Protein AF-A0A661AYM3-F1 (afdb_monomer_lite)

Structure (mmCIF, N/CA/C/O backbone):
data_AF-A0A661AYM3-F1
#
_entry.id   AF-A0A661AYM3-F1
#
loop_
_atom_site.group_PDB
_atom_site.id
_atom_site.type_symbol
_atom_site.label_atom_id
_atom_site.label_alt_id
_atom_site.label_comp_id
_atom_site.label_asym_id
_atom_site.label_entity_id
_atom_site.label_seq_id
_atom_site.pdbx_PDB_ins_code
_atom_site.Cartn_x
_atom_site.Cartn_y
_atom_site.Cartn_z
_atom_site.occupancy
_atom_site.B_iso_or_equiv
_atom_site.auth_seq_id
_atom_site.auth_comp_id
_atom_site.auth_asym_id
_atom_site.auth_atom_id
_atom_site.pdbx_PDB_model_num
ATOM 1 N N . MET A 1 1 ? 2.737 -14.053 12.242 1.00 43.19 1 MET A N 1
ATOM 2 C CA . MET A 1 1 ? 3.050 -12.885 11.387 1.00 43.19 1 MET A CA 1
ATOM 3 C C . MET A 1 1 ? 1.857 -12.614 10.471 1.00 43.19 1 MET A C 1
ATOM 5 O O . MET A 1 1 ? 1.656 -13.377 9.542 1.00 43.19 1 MET A O 1
ATOM 9 N N . LYS A 1 2 ? 1.012 -11.608 10.743 1.00 40.00 2 LYS A N 1
ATOM 10 C CA . LYS A 1 2 ? -0.061 -11.198 9.814 1.00 40.00 2 LYS A CA 1
ATOM 11 C C . LYS A 1 2 ? 0.386 -9.914 9.116 1.00 40.00 2 LYS A C 1
ATOM 13 O O . LYS A 1 2 ? 0.303 -8.833 9.690 1.00 40.00 2 LYS A O 1
ATOM 18 N N . MET A 1 3 ? 0.935 -10.035 7.907 1.00 55.53 3 MET A N 1
ATOM 19 C CA . MET A 1 3 ? 0.849 -8.924 6.955 1.00 55.53 3 MET A CA 1
ATOM 20 C C . MET A 1 3 ? -0.645 -8.701 6.711 1.00 55.53 3 MET A C 1
ATOM 22 O O . MET A 1 3 ? -1.370 -9.682 6.548 1.00 55.53 3 MET A O 1
ATOM 26 N N . SER A 1 4 ? -1.133 -7.460 6.752 1.00 65.00 4 SER A N 1
ATOM 27 C CA . SER A 1 4 ? -2.540 -7.184 6.450 1.00 65.00 4 SER A CA 1
ATOM 28 C C . SER A 1 4 ? -2.774 -7.484 4.969 1.00 65.00 4 SER A C 1
ATOM 30 O O . SER A 1 4 ? -2.567 -6.618 4.124 1.00 65.00 4 SER A O 1
ATOM 32 N N . SER A 1 5 ? -3.143 -8.726 4.653 1.00 74.88 5 SER A N 1
ATOM 33 C CA . SER A 1 5 ? -3.358 -9.242 3.294 1.00 74.88 5 SER A CA 1
ATOM 34 C C . SER A 1 5 ? -4.289 -8.346 2.477 1.00 74.88 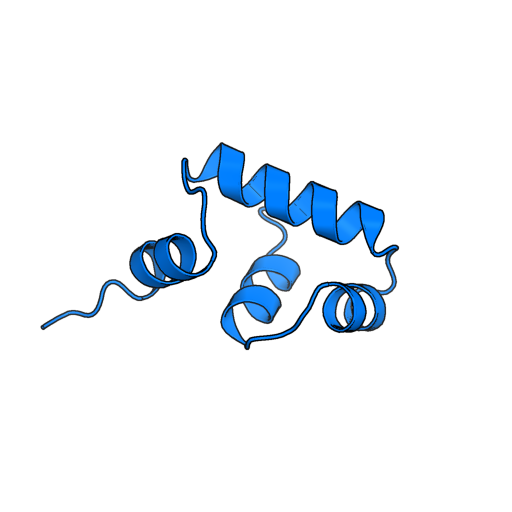5 SER A C 1
ATOM 36 O O . SER A 1 5 ? -4.043 -8.130 1.295 1.00 74.88 5 SER A O 1
ATOM 38 N N . GLY A 1 6 ? -5.283 -7.731 3.126 1.00 85.25 6 GLY A N 1
ATOM 39 C CA . GLY A 1 6 ? -6.16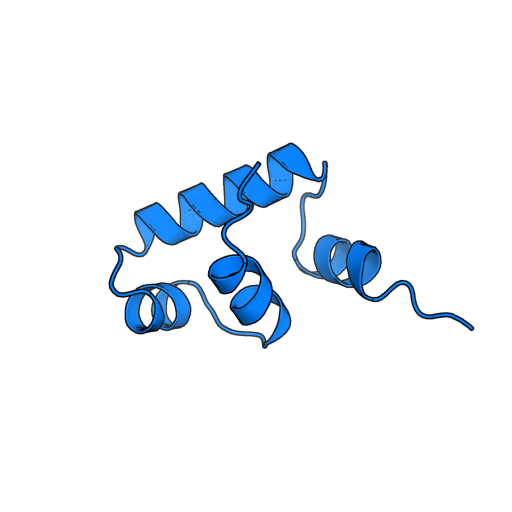7 -6.746 2.503 1.00 85.25 6 GLY A CA 1
ATOM 40 C C . GLY A 1 6 ? -5.435 -5.512 1.962 1.00 85.25 6 GLY A C 1
ATOM 41 O O . GLY A 1 6 ? -5.720 -5.075 0.853 1.00 85.25 6 GLY A O 1
ATOM 42 N N . LEU A 1 7 ? -4.444 -4.977 2.685 1.00 89.44 7 LEU A N 1
ATOM 43 C CA . LEU A 1 7 ? -3.710 -3.789 2.238 1.00 89.44 7 LEU A CA 1
ATOM 44 C C . LEU A 1 7 ? -2.854 -4.091 1.001 1.00 89.44 7 LEU A C 1
ATOM 46 O O . LEU A 1 7 ? -2.885 -3.329 0.041 1.00 89.44 7 LEU A O 1
ATOM 50 N N . LEU A 1 8 ? -2.138 -5.220 0.997 1.00 87.50 8 LEU A N 1
ATOM 51 C CA . LEU A 1 8 ? -1.380 -5.671 -0.177 1.00 87.50 8 LEU A CA 1
ATOM 52 C C . LEU A 1 8 ? -2.297 -5.942 -1.374 1.00 87.50 8 LEU A C 1
ATOM 54 O O . LEU A 1 8 ? -2.009 -5.479 -2.473 1.00 87.50 8 LEU A O 1
ATOM 58 N N . HIS A 1 9 ? -3.432 -6.612 -1.151 1.00 89.88 9 HIS A N 1
ATOM 59 C CA . HIS A 1 9 ? -4.424 -6.872 -2.193 1.00 89.88 9 HIS A CA 1
ATOM 60 C C . HIS A 1 9 ? -4.873 -5.578 -2.889 1.00 89.88 9 HIS A C 1
ATOM 62 O O . HIS A 1 9 ? -4.846 -5.493 -4.116 1.00 89.88 9 HIS A O 1
ATOM 68 N N . PHE A 1 10 ? -5.223 -4.538 -2.129 1.00 91.69 10 PHE A N 1
ATOM 69 C CA . PHE A 1 10 ? -5.640 -3.274 -2.732 1.00 91.69 10 PHE A CA 1
ATOM 70 C C . PHE A 1 10 ? -4.487 -2.496 -3.377 1.00 91.69 10 PHE A C 1
ATOM 72 O O . PHE A 1 10 ? -4.679 -1.883 -4.428 1.00 91.69 10 PHE A O 1
ATOM 79 N N . LEU A 1 11 ? -3.274 -2.572 -2.816 1.00 89.81 11 LEU A N 1
ATOM 80 C CA . LEU A 1 11 ? -2.082 -2.012 -3.455 1.00 89.81 11 LEU A CA 1
ATOM 81 C C . LEU A 1 11 ? -1.785 -2.676 -4.808 1.00 89.81 11 LEU A C 1
ATOM 83 O O . LEU A 1 11 ? -1.341 -1.985 -5.723 1.00 89.81 11 LEU A O 1
ATOM 87 N N . PHE A 1 12 ? -2.066 -3.965 -4.983 1.00 89.38 12 PHE A N 1
ATOM 88 C CA . PHE A 1 12 ? -1.907 -4.641 -6.276 1.00 89.38 12 PHE A CA 1
ATOM 89 C C . PHE A 1 12 ? -3.019 -4.311 -7.272 1.00 89.38 12 PHE A C 1
ATOM 91 O O . PHE A 1 12 ? -2.789 -4.316 -8.474 1.00 89.38 12 PHE A O 1
ATOM 98 N N . ARG A 1 13 ? -4.205 -3.931 -6.790 1.00 89.31 13 ARG A N 1
ATOM 99 C CA . ARG A 1 13 ? -5.347 -3.523 -7.625 1.00 89.31 13 ARG A CA 1
ATOM 100 C C . ARG A 1 13 ? -5.305 -2.066 -8.095 1.00 89.31 13 ARG A C 1
ATOM 102 O O . ARG A 1 13 ? -6.298 -1.575 -8.610 1.00 89.31 13 ARG A O 1
ATOM 109 N N . GLY A 1 14 ? -4.203 -1.350 -7.890 1.00 90.81 14 GLY A N 1
ATOM 110 C CA . GLY A 1 14 ? -4.091 0.049 -8.322 1.00 90.81 14 GLY A CA 1
ATOM 111 C C . GLY A 1 14 ? -4.758 1.073 -7.394 1.00 90.81 14 GLY A C 1
ATOM 112 O O . GLY A 1 14 ? -4.456 2.255 -7.528 1.00 90.81 14 GLY A O 1
ATOM 113 N N . LYS A 1 15 ? -5.514 0.641 -6.372 1.00 93.31 15 LYS A N 1
ATOM 114 C CA . LYS A 1 15 ? -6.234 1.545 -5.462 1.00 93.31 15 LYS A CA 1
ATOM 115 C C . LYS A 1 15 ? -5.326 2.546 -4.751 1.00 93.31 15 LYS A C 1
ATOM 117 O O . LYS A 1 15 ? -4.172 2.227 -4.428 1.00 93.31 15 LYS A O 1
ATOM 122 N N . ASP A 1 16 ? -5.854 3.732 -4.497 1.00 94.94 16 ASP A N 1
ATOM 123 C CA . ASP A 1 16 ? -5.212 4.789 -3.731 1.00 94.94 16 ASP A CA 1
ATOM 124 C C . ASP A 1 16 ? -5.523 4.705 -2.223 1.00 94.94 16 ASP A C 1
ATOM 126 O O . ASP A 1 16 ? -6.294 3.876 -1.741 1.00 94.94 16 ASP A O 1
ATOM 130 N N . VAL A 1 17 ? -4.881 5.570 -1.436 1.00 95.19 17 VAL A N 1
ATOM 131 C CA . VAL A 1 17 ? -5.002 5.585 0.032 1.00 95.19 17 VAL A CA 1
ATOM 132 C C . VAL A 1 17 ? -6.434 5.852 0.508 1.00 95.19 17 VAL A C 1
ATOM 134 O O . VAL A 1 17 ? -6.834 5.315 1.542 1.00 95.19 17 VAL A O 1
ATOM 137 N N . LYS A 1 18 ? -7.187 6.699 -0.199 1.00 97.00 18 LYS A N 1
ATOM 138 C CA . LYS A 1 18 ? -8.559 7.068 0.154 1.00 97.00 18 LYS A CA 1
ATOM 139 C C . LYS A 1 18 ? -9.496 5.895 -0.108 1.00 97.00 18 LYS A C 1
ATOM 141 O O . LYS A 1 18 ? -10.261 5.549 0.787 1.00 97.00 18 LYS A O 1
ATOM 146 N N . GLU A 1 19 ? -9.385 5.262 -1.270 1.00 97.12 19 GLU A N 1
ATOM 147 C CA . GLU A 1 19 ? -10.179 4.080 -1.623 1.00 97.12 19 GLU A CA 1
ATOM 148 C C . GLU A 1 19 ? -9.915 2.932 -0.643 1.00 97.12 19 GLU A C 1
ATOM 150 O O . GLU A 1 19 ? -10.839 2.328 -0.110 1.00 97.12 19 GLU A O 1
ATOM 155 N N . ILE A 1 20 ? -8.644 2.679 -0.318 1.00 95.50 20 ILE A N 1
ATOM 156 C CA . ILE A 1 20 ? -8.258 1.641 0.647 1.00 95.50 20 ILE A CA 1
ATOM 157 C C . ILE A 1 20 ? -8.822 1.930 2.041 1.00 95.50 20 ILE A C 1
ATOM 159 O O . ILE A 1 20 ? -9.274 1.016 2.727 1.00 95.50 20 ILE A O 1
ATOM 163 N N . ALA A 1 21 ? -8.772 3.189 2.478 1.00 95.75 21 ALA A N 1
ATOM 164 C CA . ALA A 1 21 ? -9.300 3.601 3.774 1.00 95.75 21 ALA A CA 1
ATOM 165 C C . ALA A 1 21 ? -10.813 3.361 3.861 1.00 95.75 21 ALA A C 1
ATOM 167 O O . ALA A 1 21 ? -11.289 2.830 4.864 1.00 95.75 21 ALA A O 1
ATOM 168 N N . GLN A 1 22 ? -11.540 3.696 2.791 1.00 96.38 22 GLN A N 1
ATOM 169 C CA . GLN A 1 22 ? -12.972 3.434 2.674 1.00 96.38 22 GLN A CA 1
ATOM 170 C C . GLN A 1 22 ? -13.270 1.933 2.696 1.00 96.38 22 GLN A C 1
ATOM 172 O O . GLN A 1 22 ? -14.103 1.501 3.487 1.00 96.38 22 GLN A O 1
ATOM 177 N N . GLU A 1 23 ? -12.551 1.129 1.908 1.00 94.50 23 GLU A N 1
ATOM 178 C CA . GLU A 1 23 ? -12.809 -0.312 1.828 1.00 94.50 23 GLU A CA 1
ATOM 179 C C . GLU A 1 23 ? -12.489 -1.066 3.123 1.00 94.50 23 GLU A C 1
ATOM 181 O O . GLU A 1 23 ? -13.132 -2.061 3.447 1.00 94.50 23 GLU A O 1
ATOM 186 N N . LEU A 1 24 ? -11.467 -0.615 3.854 1.00 91.88 24 LEU A N 1
ATOM 187 C CA . LEU A 1 24 ? -11.047 -1.231 5.112 1.00 91.88 24 LEU A CA 1
ATOM 188 C C . LEU A 1 24 ? -11.773 -0.656 6.336 1.00 91.88 24 LEU A C 1
ATOM 190 O O . LEU A 1 24 ? -11.582 -1.177 7.433 1.00 91.88 24 LEU A O 1
ATOM 194 N N . GLY A 1 25 ? -12.558 0.417 6.184 1.00 95.19 25 GLY A N 1
ATOM 195 C CA . GLY A 1 25 ? -13.214 1.096 7.305 1.00 95.19 25 GLY A CA 1
ATOM 196 C C . GLY A 1 25 ? -12.229 1.717 8.303 1.00 95.19 25 GLY A C 1
ATOM 197 O O . GLY A 1 25 ? -12.490 1.742 9.504 1.00 95.19 25 GLY A O 1
ATOM 198 N N . VAL A 1 26 ? -11.071 2.192 7.831 1.00 94.69 26 VAL A N 1
ATOM 199 C CA . VAL A 1 26 ? -10.012 2.787 8.668 1.00 94.69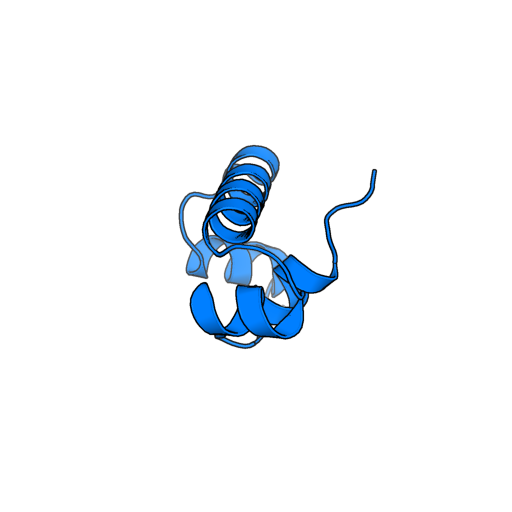 26 VAL A CA 1
ATOM 200 C C . VAL A 1 26 ? -9.654 4.190 8.187 1.00 94.69 26 VAL A C 1
ATOM 202 O O . VAL A 1 26 ? -10.023 4.615 7.098 1.00 94.69 26 VAL A O 1
ATOM 205 N N . SER A 1 27 ? -8.882 4.936 8.976 1.00 96.81 27 SER A N 1
ATOM 206 C CA . SER A 1 27 ? -8.385 6.241 8.542 1.00 96.81 27 SER A CA 1
ATOM 207 C C . SER A 1 27 ? -7.313 6.123 7.449 1.00 96.81 27 SER A C 1
ATOM 209 O O . SER A 1 27 ? -6.497 5.197 7.429 1.00 96.81 27 SER A O 1
ATOM 211 N N . GLN A 1 28 ? -7.220 7.140 6.588 1.00 96.94 28 GLN A N 1
ATOM 212 C CA . GLN A 1 28 ? -6.131 7.256 5.609 1.00 96.94 28 GLN A CA 1
ATOM 213 C C . GLN A 1 28 ? -4.740 7.255 6.266 1.00 96.94 28 GLN A C 1
ATOM 215 O O . GLN A 1 28 ? -3.774 6.755 5.689 1.00 96.94 28 GLN A O 1
ATOM 220 N N . SER A 1 29 ? -4.612 7.794 7.483 1.00 96.88 29 SER A N 1
ATOM 221 C CA . SER A 1 29 ? -3.355 7.780 8.237 1.00 96.88 29 SER A CA 1
ATOM 222 C C . SER A 1 29 ? -2.952 6.364 8.663 1.00 96.88 29 SER A C 1
ATOM 224 O O . SER A 1 29 ? -1.772 6.022 8.575 1.00 96.88 29 SER A O 1
ATOM 226 N N . SER A 1 30 ? -3.912 5.515 9.044 1.00 94.75 30 SER A N 1
ATOM 227 C CA . SER A 1 30 ? -3.676 4.091 9.315 1.00 94.75 30 SER A CA 1
ATOM 228 C C . SER A 1 30 ? -3.233 3.340 8.059 1.00 94.75 30 SER A C 1
ATOM 230 O O . SER A 1 30 ? -2.284 2.558 8.123 1.00 94.75 30 SER A O 1
ATOM 232 N N . VAL A 1 31 ? -3.832 3.640 6.901 1.00 95.31 31 VAL A N 1
ATOM 233 C CA . VAL A 1 31 ? -3.394 3.088 5.607 1.00 95.31 31 VAL A CA 1
ATOM 234 C C . VAL A 1 31 ? -1.952 3.492 5.293 1.00 95.31 31 VAL A C 1
ATOM 236 O O . VAL A 1 31 ? -1.126 2.625 5.019 1.00 95.31 31 VAL A O 1
ATOM 239 N N . ARG A 1 32 ? -1.605 4.783 5.400 1.00 94.75 32 ARG A N 1
ATOM 240 C CA . ARG A 1 32 ? -0.234 5.276 5.150 1.00 94.75 32 ARG A CA 1
ATOM 241 C C . ARG A 1 32 ? 0.795 4.611 6.066 1.00 94.75 32 ARG A C 1
ATOM 243 O O . ARG A 1 32 ? 1.838 4.175 5.585 1.00 94.75 32 ARG A O 1
ATOM 250 N N . LYS A 1 33 ? 0.488 4.474 7.361 1.00 94.69 33 LYS A N 1
ATOM 251 C CA . LYS A 1 33 ? 1.334 3.742 8.321 1.00 94.69 33 LYS A CA 1
ATOM 252 C C . LYS A 1 33 ? 1.494 2.272 7.927 1.00 94.69 33 LYS A C 1
ATOM 254 O O . LYS A 1 33 ? 2.599 1.738 7.992 1.00 94.69 33 LYS A O 1
ATOM 259 N N . GLY A 1 34 ? 0.415 1.628 7.485 1.00 92.50 34 GLY A N 1
ATOM 260 C CA . GLY A 1 34 ? 0.444 0.262 6.968 1.00 92.50 34 GLY A CA 1
ATOM 261 C C . GLY A 1 34 ? 1.361 0.117 5.751 1.00 92.50 34 GLY A C 1
ATOM 262 O O . GLY A 1 34 ? 2.216 -0.765 5.741 1.00 92.50 34 GLY A O 1
ATOM 263 N N . ILE A 1 35 ? 1.244 1.019 4.771 1.00 92.38 35 ILE A N 1
ATOM 264 C CA . ILE A 1 35 ? 2.092 1.048 3.567 1.00 92.38 35 ILE A CA 1
ATOM 265 C C . ILE A 1 35 ? 3.561 1.233 3.956 1.00 92.38 35 ILE A C 1
ATOM 267 O O . ILE A 1 35 ? 4.417 0.474 3.512 1.00 92.38 35 ILE A O 1
ATOM 271 N N . GLN A 1 36 ? 3.860 2.186 4.841 1.00 92.06 36 GLN A N 1
ATOM 272 C CA . GLN A 1 36 ? 5.223 2.418 5.320 1.00 92.06 36 GLN A CA 1
ATOM 273 C C . GLN A 1 36 ? 5.787 1.195 6.059 1.00 92.06 36 GLN A C 1
ATOM 275 O O . GLN A 1 36 ? 6.961 0.861 5.906 1.00 92.06 36 GLN A O 1
ATOM 280 N N . SER A 1 37 ? 4.953 0.494 6.833 1.00 92.06 37 SER A N 1
ATOM 281 C CA . SER A 1 37 ? 5.337 -0.760 7.483 1.00 92.06 37 SER A CA 1
ATOM 282 C C . SER A 1 37 ? 5.651 -1.856 6.465 1.00 92.06 37 SER A C 1
ATOM 284 O O . SER A 1 37 ? 6.631 -2.572 6.653 1.00 92.06 37 SER A O 1
ATOM 286 N N . ILE A 1 38 ? 4.857 -1.975 5.393 1.00 90.06 38 ILE A N 1
ATOM 287 C CA . ILE A 1 38 ? 5.113 -2.915 4.290 1.00 90.06 38 ILE A CA 1
ATOM 288 C C . ILE A 1 38 ? 6.467 -2.601 3.659 1.00 90.06 38 ILE A C 1
ATOM 290 O O . ILE A 1 38 ? 7.340 -3.457 3.677 1.00 90.06 38 ILE A O 1
ATOM 294 N N . TYR A 1 39 ? 6.673 -1.361 3.216 1.00 90.12 39 TYR A N 1
ATOM 295 C CA . TYR A 1 39 ?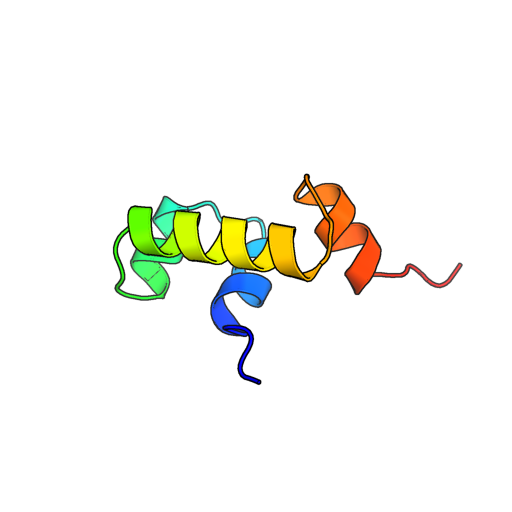 7.923 -0.897 2.611 1.00 90.12 39 TYR A CA 1
ATOM 296 C C . TYR A 1 39 ? 9.146 -1.152 3.491 1.00 90.12 39 TYR A C 1
ATOM 298 O O . TYR A 1 39 ? 10.131 -1.727 3.033 1.00 90.12 39 TYR A O 1
ATOM 306 N N . ARG A 1 40 ? 9.064 -0.837 4.789 1.00 90.44 40 ARG A N 1
ATOM 307 C CA . ARG A 1 40 ? 10.147 -1.121 5.741 1.00 90.44 40 ARG A CA 1
ATOM 308 C C . ARG A 1 40 ? 10.422 -2.621 5.888 1.00 90.44 40 ARG A C 1
ATOM 310 O O . ARG A 1 40 ? 11.573 -3.005 6.051 1.00 90.44 40 ARG A O 1
ATOM 317 N N . LYS A 1 41 ? 9.384 -3.461 5.869 1.00 88.69 41 LYS A N 1
ATOM 318 C CA . LYS A 1 41 ? 9.518 -4.921 6.012 1.00 88.69 41 LYS A CA 1
ATOM 319 C C . LYS A 1 41 ? 10.049 -5.594 4.751 1.00 88.69 41 LYS A C 1
ATOM 321 O O . LYS A 1 41 ? 10.712 -6.615 4.868 1.00 88.69 41 LYS A O 1
ATOM 326 N N . THR A 1 42 ? 9.745 -5.050 3.577 1.00 87.00 42 THR A N 1
ATOM 327 C CA . THR A 1 42 ? 10.205 -5.587 2.291 1.00 87.00 42 THR A CA 1
ATOM 328 C C . THR A 1 42 ? 11.502 -4.940 1.806 1.00 87.00 42 THR A C 1
ATOM 330 O O . THR A 1 42 ? 12.061 -5.407 0.824 1.00 87.00 42 THR A O 1
ATOM 333 N N . GLY A 1 43 ? 11.973 -3.868 2.456 1.00 89.88 43 GLY A N 1
ATOM 334 C CA . GLY A 1 43 ? 13.137 -3.090 2.010 1.00 89.88 43 GLY A CA 1
ATOM 335 C C . GLY A 1 43 ? 12.885 -2.294 0.726 1.00 89.88 43 GLY A C 1
ATOM 336 O O . GLY A 1 43 ? 13.824 -1.924 0.035 1.00 89.88 43 GLY A O 1
ATOM 337 N N . ILE A 1 44 ? 11.616 -2.060 0.389 1.00 88.75 44 ILE A N 1
ATOM 338 C CA . ILE A 1 44 ? 11.189 -1.463 -0.878 1.00 88.75 44 ILE A CA 1
ATOM 339 C C . ILE A 1 44 ? 10.739 -0.031 -0.642 1.00 88.75 44 ILE A C 1
ATOM 341 O O . ILE A 1 44 ? 10.090 0.253 0.361 1.00 88.75 44 ILE A O 1
ATOM 345 N N . HIS A 1 45 ? 11.022 0.862 -1.588 1.00 86.25 45 HIS A N 1
ATOM 346 C CA . HIS A 1 45 ? 10.701 2.282 -1.458 1.00 86.25 45 HIS A CA 1
ATOM 347 C C . HIS A 1 45 ? 9.571 2.731 -2.385 1.00 86.25 45 HIS A C 1
ATOM 349 O O . HIS A 1 45 ? 9.011 3.814 -2.194 1.00 86.25 45 HIS A O 1
ATOM 355 N N . ARG A 1 46 ? 9.218 1.916 -3.387 1.00 86.00 46 ARG A N 1
ATOM 356 C CA . ARG A 1 46 ? 8.229 2.277 -4.409 1.00 86.00 46 ARG A CA 1
ATOM 357 C C . ARG A 1 46 ? 7.200 1.176 -4.628 1.00 86.00 46 ARG A C 1
ATOM 359 O O . ARG A 1 46 ? 7.490 -0.012 -4.556 1.00 86.00 46 ARG A O 1
ATOM 366 N N . ARG A 1 47 ? 5.984 1.579 -5.001 1.00 84.75 47 ARG A N 1
ATOM 367 C CA . ARG A 1 47 ? 4.903 0.641 -5.342 1.00 84.75 47 ARG A CA 1
ATOM 368 C C . ARG A 1 47 ? 5.293 -0.293 -6.492 1.00 84.75 47 ARG A C 1
ATOM 370 O O . ARG A 1 47 ? 4.990 -1.473 -6.422 1.00 84.75 47 ARG A O 1
ATOM 377 N N . LEU A 1 48 ? 5.982 0.216 -7.517 1.00 84.75 48 LEU A N 1
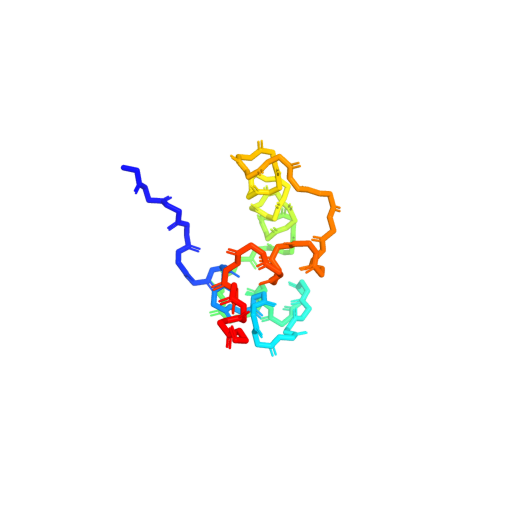ATOM 378 C CA . LEU A 1 48 ? 6.436 -0.589 -8.661 1.00 84.75 48 LEU A CA 1
ATOM 379 C C . LEU A 1 48 ? 7.450 -1.667 -8.262 1.00 84.75 48 LEU A C 1
ATOM 381 O O . LEU A 1 48 ? 7.347 -2.798 -8.716 1.00 84.75 48 LEU A O 1
ATOM 385 N N . GLU A 1 49 ? 8.387 -1.342 -7.374 1.00 85.44 49 GLU A N 1
ATOM 386 C CA . GLU A 1 49 ? 9.325 -2.319 -6.809 1.00 85.44 49 GLU A CA 1
ATOM 387 C C . GLU A 1 49 ? 8.572 -3.404 -6.022 1.00 85.44 49 GLU A C 1
ATOM 389 O O . GLU A 1 49 ? 8.887 -4.585 -6.139 1.00 85.44 49 GLU A O 1
ATOM 394 N N . LEU A 1 50 ? 7.526 -3.019 -5.275 1.00 85.12 50 LEU A N 1
ATOM 395 C CA . LEU A 1 50 ? 6.669 -3.962 -4.551 1.00 85.12 50 LEU A CA 1
ATOM 396 C C . LEU A 1 50 ? 5.922 -4.883 -5.519 1.00 85.12 50 LEU A C 1
ATOM 398 O O . LEU A 1 50 ? 5.815 -6.072 -5.254 1.00 85.12 50 LEU A O 1
ATOM 402 N N . LEU A 1 51 ? 5.433 -4.361 -6.644 1.00 84.25 51 LEU A N 1
ATOM 403 C CA . LEU A 1 51 ? 4.826 -5.186 -7.688 1.00 84.25 51 LEU A CA 1
ATOM 404 C C . LEU A 1 51 ? 5.857 -6.158 -8.270 1.00 84.25 51 LEU A C 1
ATOM 406 O O . LEU A 1 51 ? 5.592 -7.351 -8.310 1.00 84.25 51 LEU A O 1
ATOM 410 N N . SER A 1 52 ? 7.049 -5.683 -8.628 1.00 84.00 52 SER A N 1
ATOM 411 C CA . SER A 1 52 ? 8.122 -6.524 -9.177 1.00 84.00 52 SER A CA 1
ATOM 412 C C . SER A 1 52 ? 8.494 -7.696 -8.255 1.00 84.00 52 SER A C 1
ATOM 414 O O . SER A 1 52 ? 8.617 -8.830 -8.713 1.00 84.00 52 SER A O 1
ATOM 416 N N . LEU A 1 53 ? 8.570 -7.459 -6.937 1.00 81.50 53 LEU A N 1
ATOM 417 C CA . LEU A 1 53 ? 8.863 -8.506 -5.951 1.00 81.50 53 LEU A CA 1
ATOM 418 C C . LEU A 1 53 ? 7.818 -9.636 -5.942 1.00 81.50 53 LEU A C 1
ATOM 420 O O . LEU A 1 53 ? 8.173 -10.797 -5.757 1.00 81.50 53 LEU A O 1
ATOM 424 N N . PHE A 1 54 ? 6.537 -9.299 -6.097 1.00 77.69 54 PHE A N 1
ATOM 425 C CA . PHE A 1 54 ? 5.434 -10.259 -5.980 1.00 77.69 54 PHE A CA 1
ATOM 426 C C . PHE A 1 54 ? 5.008 -10.864 -7.312 1.00 77.69 54 PHE A C 1
ATOM 428 O O . PHE A 1 54 ? 4.491 -11.976 -7.327 1.00 77.69 54 PHE A O 1
ATOM 435 N N . PHE A 1 55 ? 5.204 -10.139 -8.410 1.00 76.62 55 PHE A N 1
ATOM 436 C CA . PHE A 1 55 ? 4.821 -10.597 -9.734 1.00 76.62 55 PHE A CA 1
ATOM 437 C C . PHE A 1 55 ? 5.896 -11.399 -10.436 1.00 76.62 55 PHE A C 1
ATOM 439 O O . PHE A 1 55 ? 5.536 -11.870 -11.505 1.00 76.62 55 PHE A O 1
ATOM 446 N N . LYS A 1 56 ? 7.121 -11.520 -9.863 1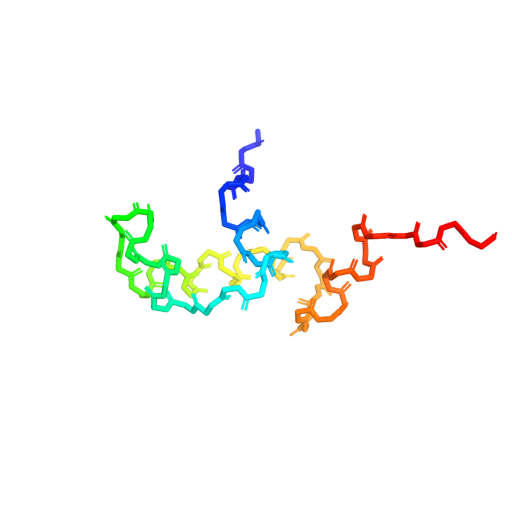.00 60.41 56 LYS A N 1
ATOM 447 C CA . LYS A 1 56 ? 8.318 -12.201 -10.407 1.00 60.41 56 LYS A CA 1
ATOM 448 C C . LYS A 1 56 ? 7.959 -12.878 -11.721 1.00 60.41 56 LYS A C 1
ATOM 450 O O . LYS A 1 56 ? 7.520 -14.021 -11.721 1.00 60.41 56 LYS A O 1
ATOM 455 N N . ILE A 1 57 ? 7.949 -12.059 -12.772 1.00 55.81 57 ILE A N 1
ATOM 456 C CA . ILE A 1 57 ? 7.406 -12.451 -14.063 1.00 55.81 57 ILE A CA 1
ATOM 457 C C . ILE A 1 57 ? 8.407 -13.490 -14.539 1.00 55.81 57 ILE A C 1
ATOM 459 O O . ILE A 1 57 ? 9.539 -13.127 -14.850 1.00 55.81 57 ILE A O 1
ATOM 463 N N . ASP A 1 58 ? 8.043 -14.766 -14.407 1.00 47.06 58 ASP A N 1
ATOM 464 C CA . ASP A 1 58 ? 8.716 -15.853 -15.100 1.00 47.06 58 ASP A CA 1
ATOM 465 C C . ASP A 1 58 ? 8.631 -15.492 -16.589 1.00 47.06 58 ASP A C 1
ATOM 467 O O . ASP A 1 58 ? 7.544 -15.491 -17.174 1.00 47.06 58 ASP A O 1
ATOM 471 N N . ASP A 1 59 ? 9.765 -15.056 -17.130 1.00 41.12 59 ASP A N 1
ATOM 472 C CA . ASP A 1 59 ? 10.077 -15.137 -18.555 1.00 41.12 59 ASP A CA 1
ATOM 473 C C . ASP A 1 59 ? 10.693 -16.517 -18.815 1.00 41.12 59 ASP A C 1
ATOM 475 O O . ASP A 1 59 ? 11.572 -16.923 -18.011 1.00 41.12 59 ASP A O 1
#

Foldseek 3Di:
DDLPVLLVVCLLVVDDLVVSCVVVVHDSVVSVVSVVVVCVVVVHDDSVVVCCVVCVPDD

pLDDT: mean 84.88, std 14.68, range [40.0, 97.12]

Radius of gyration: 11.61 Å; chains: 1; bounding box: 26×24×30 Å

Secondary structure (DSSP, 8-state):
----HHHHHHHHTT--HHHHHHHHTS-HHHHHHHHHHHHHHHT--SHHHHHHHHH----

Sequence (59 aa):
MKMSSGLLHFLFRGKDVKEIAQELGVSQSSVRKGIQSIYRKTGIHRRLELLSLFFKIDD